Protein AF-A0A9X1B5Y0-F1 (afdb_monomer_lite)

Organism: NCBI:txid1064514

Structure (mmCIF, N/CA/C/O backbone):
data_AF-A0A9X1B5Y0-F1
#
_entry.id   AF-A0A9X1B5Y0-F1
#
loop_
_atom_site.group_PDB
_atom_site.id
_atom_site.type_symbol
_atom_site.label_atom_id
_atom_site.label_alt_id
_atom_site.label_comp_id
_atom_site.label_asym_id
_atom_site.label_entity_id
_atom_site.label_seq_id
_atom_site.pdbx_PDB_ins_code
_atom_site.Cartn_x
_atom_site.Cartn_y
_atom_site.Cartn_z
_atom_site.occupancy
_atom_site.B_iso_or_equiv
_atom_site.auth_seq_id
_atom_site.auth_comp_id
_atom_site.auth_asym_id
_atom_site.auth_atom_id
_atom_site.pdbx_PDB_model_num
ATOM 1 N N . MET A 1 1 ? -15.277 -3.418 18.268 1.00 83.62 1 MET A N 1
ATOM 2 C CA . MET A 1 1 ? -14.782 -2.262 17.486 1.00 83.62 1 MET A CA 1
ATOM 3 C C . MET A 1 1 ? -13.474 -2.653 16.821 1.00 83.62 1 MET A C 1
ATOM 5 O O . MET A 1 1 ? -12.656 -3.274 17.491 1.00 83.62 1 MET A O 1
ATOM 9 N N . LYS A 1 2 ? -13.286 -2.350 15.530 1.00 91.06 2 LYS A N 1
ATOM 10 C CA . LYS A 1 2 ? -11.998 -2.580 14.856 1.00 91.06 2 LYS A CA 1
ATOM 11 C C . LYS A 1 2 ? -11.015 -1.472 15.234 1.00 91.06 2 LYS A C 1
ATOM 13 O O . LYS A 1 2 ? -11.423 -0.337 15.467 1.00 91.06 2 LYS A O 1
ATOM 18 N N . ARG A 1 3 ? -9.726 -1.806 15.323 1.00 96.88 3 ARG A N 1
ATOM 19 C CA . ARG A 1 3 ? -8.672 -0.803 15.529 1.00 96.88 3 ARG A CA 1
ATOM 20 C C . ARG A 1 3 ? -8.528 0.021 14.253 1.00 96.88 3 ARG A C 1
ATOM 22 O O . ARG A 1 3 ? -8.518 -0.549 13.162 1.00 96.88 3 ARG A O 1
ATOM 29 N N . LYS A 1 4 ? -8.408 1.337 14.403 1.00 97.94 4 LYS A N 1
ATOM 30 C CA . LYS A 1 4 ? -8.191 2.250 13.281 1.00 97.94 4 LYS A CA 1
ATOM 31 C C . LYS A 1 4 ? -6.702 2.305 12.945 1.00 97.94 4 LYS A C 1
ATOM 33 O O . LYS A 1 4 ? -5.889 2.453 13.855 1.00 97.94 4 LYS A O 1
ATOM 38 N N . VAL A 1 5 ? -6.351 2.182 11.667 1.00 97.94 5 VAL A N 1
ATOM 39 C CA . VAL A 1 5 ? -4.966 2.287 11.178 1.00 97.94 5 VAL A CA 1
ATOM 40 C C . VAL A 1 5 ? -4.905 3.287 10.031 1.00 97.94 5 VAL A C 1
ATOM 42 O O . VAL A 1 5 ? -5.634 3.151 9.050 1.00 97.94 5 VAL A O 1
ATOM 45 N N . TYR A 1 6 ? -4.026 4.277 10.169 1.00 98.00 6 TYR A N 1
ATOM 46 C CA . TYR A 1 6 ? -3.722 5.221 9.103 1.00 98.00 6 TYR A CA 1
ATOM 47 C C . TYR A 1 6 ? -2.712 4.599 8.133 1.00 98.00 6 TYR A C 1
ATOM 49 O O . TYR A 1 6 ? -1.710 4.028 8.570 1.00 98.00 6 TYR A O 1
ATOM 57 N N . LEU A 1 7 ? -2.977 4.698 6.833 1.00 98.19 7 LEU A N 1
ATOM 58 C CA . LEU A 1 7 ? -2.080 4.234 5.782 1.00 98.19 7 LEU A CA 1
ATOM 59 C C . LEU A 1 7 ? -1.262 5.398 5.226 1.00 98.19 7 LEU A C 1
ATOM 61 O O . LEU A 1 7 ? -1.820 6.378 4.740 1.00 98.19 7 LEU A O 1
ATOM 65 N N . GLU A 1 8 ? 0.057 5.233 5.247 1.00 98.25 8 GLU A N 1
ATOM 66 C CA . GLU A 1 8 ? 1.008 6.115 4.571 1.00 98.25 8 GLU A CA 1
ATOM 67 C C . GLU A 1 8 ? 1.283 5.638 3.139 1.00 98.25 8 GLU A C 1
ATOM 69 O O . GLU A 1 8 ? 1.1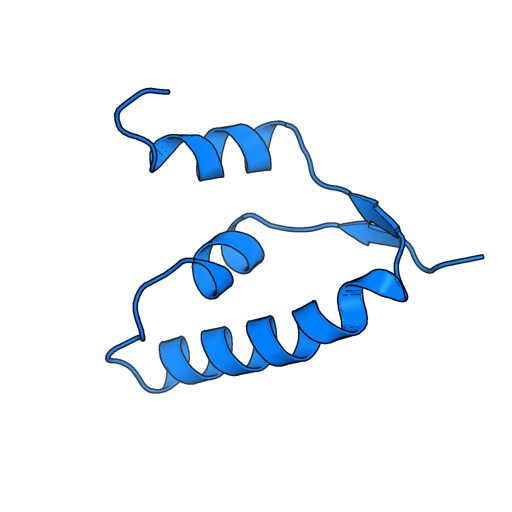93 4.444 2.831 1.00 98.25 8 GLU A O 1
ATOM 74 N N . THR A 1 9 ? 1.713 6.558 2.276 1.00 97.81 9 THR A N 1
ATOM 75 C CA . THR A 1 9 ? 2.049 6.296 0.865 1.00 97.81 9 THR A CA 1
ATOM 76 C C . THR A 1 9 ? 3.081 5.181 0.691 1.00 97.81 9 THR A C 1
ATOM 78 O O . THR A 1 9 ? 3.010 4.403 -0.260 1.00 97.81 9 THR A O 1
ATOM 81 N N . SER A 1 10 ? 4.017 5.035 1.634 1.00 97.12 10 SER A N 1
ATOM 82 C CA . SER A 1 10 ? 5.035 3.978 1.604 1.00 97.12 10 SER A CA 1
ATOM 83 C C . SER A 1 10 ? 4.437 2.567 1.611 1.00 97.12 10 SER A C 1
ATOM 85 O O . SER A 1 10 ? 4.959 1.694 0.921 1.00 97.12 10 SER A O 1
ATOM 87 N N . VAL A 1 11 ? 3.318 2.345 2.313 1.00 97.81 11 VAL A N 1
ATOM 88 C CA . VAL A 1 11 ? 2.605 1.055 2.328 1.00 97.81 11 VAL A CA 1
ATOM 89 C C . VAL A 1 11 ? 2.118 0.718 0.922 1.00 97.81 11 VAL A C 1
ATOM 91 O O . VAL A 1 11 ? 2.362 -0.377 0.423 1.00 9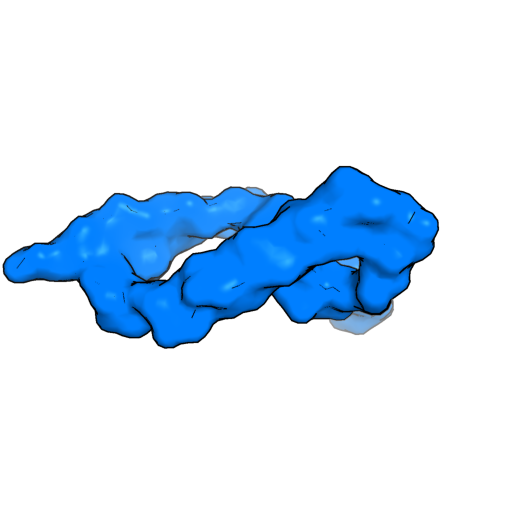7.81 11 VAL A O 1
ATOM 94 N N . ILE A 1 12 ? 1.478 1.681 0.256 1.00 96.38 12 ILE A N 1
ATOM 95 C CA . ILE A 1 12 ? 0.960 1.501 -1.103 1.00 96.38 12 ILE A CA 1
ATOM 96 C C . ILE A 1 12 ? 2.112 1.289 -2.087 1.00 96.38 12 ILE A C 1
ATOM 98 O O . ILE A 1 12 ? 2.067 0.364 -2.894 1.00 96.38 12 ILE A O 1
ATOM 102 N N . SER A 1 13 ? 3.179 2.080 -1.961 1.00 96.06 13 SER A N 1
ATOM 103 C CA . SER A 1 13 ? 4.378 1.959 -2.790 1.00 96.06 13 SER A CA 1
ATOM 104 C C . SER A 1 13 ? 5.018 0.575 -2.672 1.00 96.06 13 SER A C 1
ATOM 106 O O . SER A 1 13 ? 5.291 -0.057 -3.690 1.00 96.06 13 SER A O 1
ATOM 108 N N . TYR A 1 14 ? 5.204 0.039 -1.463 1.00 97.62 14 TYR A N 1
ATOM 109 C CA . TYR A 1 14 ? 5.774 -1.300 -1.297 1.00 97.62 14 TYR A CA 1
ATOM 110 C C . TYR A 1 14 ? 4.871 -2.415 -1.842 1.00 97.62 14 TYR A C 1
ATOM 112 O O . TYR A 1 14 ? 5.400 -3.426 -2.299 1.00 97.62 14 TYR A O 1
ATOM 120 N N . LEU A 1 15 ? 3.546 -2.235 -1.838 1.00 97.00 15 LEU A N 1
ATOM 121 C CA . LEU A 1 15 ? 2.600 -3.214 -2.387 1.00 97.00 15 LEU A CA 1
ATOM 122 C C . LEU A 1 15 ? 2.597 -3.264 -3.918 1.00 97.00 15 LEU A C 1
ATOM 124 O O . LEU A 1 15 ? 2.403 -4.334 -4.488 1.00 97.00 15 LEU A O 1
ATOM 128 N N . THR A 1 16 ? 2.780 -2.124 -4.584 1.00 94.62 16 THR A N 1
ATOM 129 C CA . THR A 1 16 ? 2.655 -2.015 -6.050 1.00 94.62 16 THR A CA 1
ATOM 130 C C . THR A 1 16 ? 3.999 -1.964 -6.773 1.00 94.62 16 THR A C 1
ATOM 132 O O . THR A 1 16 ? 4.064 -2.187 -7.984 1.00 94.62 16 THR A O 1
ATOM 135 N N . SER A 1 17 ? 5.087 -1.689 -6.051 1.00 94.38 17 SER A N 1
ATOM 136 C CA . SER A 1 17 ? 6.432 -1.630 -6.615 1.00 94.38 17 SER A CA 1
ATOM 137 C C . SER A 1 17 ? 6.876 -2.968 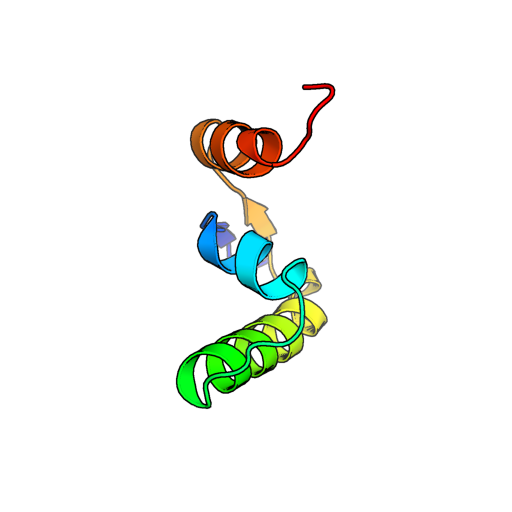-7.200 1.00 94.38 17 SER A C 1
ATOM 139 O O . SER A 1 17 ? 6.574 -4.046 -6.690 1.00 94.38 17 SER A O 1
ATOM 141 N N . ARG A 1 18 ? 7.715 -2.893 -8.238 1.00 96.38 18 ARG A N 1
ATOM 142 C CA . ARG A 1 18 ? 8.454 -4.057 -8.748 1.00 96.38 18 ARG A CA 1
ATOM 143 C C . ARG A 1 18 ? 9.306 -4.672 -7.625 1.00 96.38 18 ARG A C 1
ATOM 145 O O . ARG A 1 18 ? 9.748 -3.928 -6.745 1.00 96.38 18 ARG A O 1
ATOM 152 N N . PRO A 1 19 ? 9.603 -5.984 -7.668 1.00 97.62 19 PRO A N 1
ATOM 153 C CA . PRO A 1 19 ? 10.485 -6.615 -6.691 1.00 97.62 19 PRO A CA 1
ATOM 154 C C . PRO A 1 19 ? 11.793 -5.835 -6.519 1.00 97.62 19 PRO A C 1
ATOM 156 O O . PRO A 1 19 ? 12.490 -5.533 -7.494 1.00 97.62 19 PRO A O 1
ATOM 159 N N . SER A 1 20 ? 12.099 -5.475 -5.275 1.00 97.56 20 SER A N 1
ATOM 160 C CA . SER A 1 20 ? 13.290 -4.707 -4.933 1.00 97.56 20 SER A CA 1
ATOM 161 C C . SER A 1 20 ? 14.555 -5.506 -5.236 1.00 97.56 20 SER A C 1
ATOM 163 O O . SER A 1 20 ? 14.637 -6.705 -4.979 1.00 97.56 20 SER A O 1
ATOM 165 N N . LYS A 1 21 ? 15.585 -4.810 -5.724 1.00 97.56 21 LYS A N 1
ATOM 166 C CA . LYS A 1 21 ? 16.930 -5.373 -5.935 1.00 97.56 21 LYS A CA 1
ATOM 167 C C . LYS A 1 21 ? 17.806 -5.313 -4.680 1.00 97.56 21 LYS A C 1
ATOM 169 O O . LYS A 1 21 ? 18.909 -5.846 -4.681 1.00 97.56 21 LYS A O 1
ATOM 174 N N . THR A 1 22 ? 17.341 -4.641 -3.627 1.00 98.25 22 THR A N 1
ATOM 175 C CA . THR A 1 22 ? 18.043 -4.533 -2.343 1.00 98.25 22 THR A CA 1
ATOM 176 C C . THR A 1 22 ? 17.363 -5.392 -1.286 1.00 98.25 22 THR A C 1
ATOM 178 O O . THR A 1 22 ? 16.134 -5.482 -1.252 1.00 98.25 22 THR A O 1
ATOM 181 N N . ILE A 1 23 ? 18.168 -5.968 -0.387 1.00 98.25 23 ILE A N 1
ATOM 182 C CA . ILE A 1 23 ? 17.685 -6.800 0.726 1.00 98.25 23 ILE A CA 1
ATOM 183 C C . ILE A 1 23 ? 16.700 -6.016 1.599 1.00 98.25 23 ILE A C 1
ATOM 185 O O . ILE A 1 23 ? 15.627 -6.517 1.914 1.00 98.25 23 ILE A O 1
ATOM 189 N N . ILE A 1 24 ? 17.030 -4.765 1.937 1.00 98.12 24 ILE A N 1
ATOM 190 C CA . ILE A 1 24 ? 16.181 -3.912 2.781 1.00 98.12 24 ILE A CA 1
ATOM 191 C C . ILE A 1 24 ? 14.839 -3.635 2.096 1.00 98.12 24 ILE A C 1
ATOM 193 O O . ILE A 1 24 ? 13.788 -3.801 2.709 1.00 98.12 24 ILE A O 1
ATOM 197 N N . GLY A 1 25 ? 14.853 -3.267 0.812 1.00 98.12 25 GLY A N 1
ATOM 198 C CA . GLY A 1 25 ? 13.611 -3.018 0.084 1.00 98.12 25 GLY A CA 1
ATOM 199 C C . GLY A 1 25 ? 12.762 -4.282 -0.055 1.00 98.12 25 GLY A C 1
ATOM 200 O O . GLY A 1 2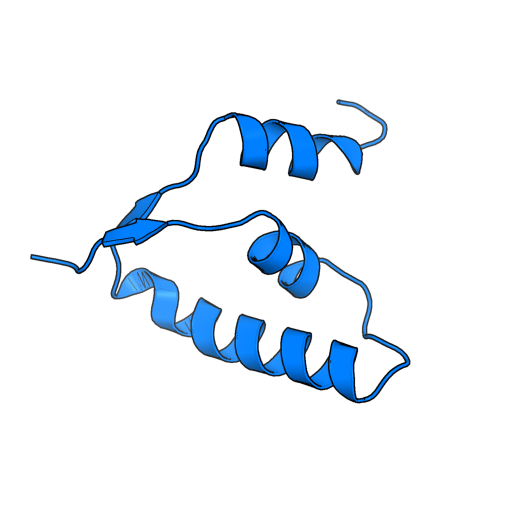5 ? 11.551 -4.218 0.124 1.00 98.12 25 GLY A O 1
ATOM 201 N N . ALA A 1 26 ? 13.385 -5.441 -0.296 1.00 98.31 26 ALA A N 1
ATOM 202 C CA . ALA A 1 26 ? 12.672 -6.713 -0.379 1.00 98.31 26 ALA A CA 1
ATOM 203 C C . ALA A 1 26 ? 12.043 -7.091 0.972 1.00 98.31 26 ALA A C 1
ATOM 205 O O . ALA A 1 26 ? 10.892 -7.520 1.012 1.00 98.31 26 ALA A O 1
ATOM 206 N N . ALA A 1 27 ? 12.753 -6.859 2.080 1.00 98.44 27 ALA A N 1
ATOM 207 C CA . ALA A 1 27 ? 12.224 -7.067 3.424 1.00 98.44 27 ALA A CA 1
ATOM 208 C C . ALA A 1 27 ? 11.010 -6.165 3.703 1.00 98.44 27 ALA A C 1
ATOM 210 O O . ALA A 1 27 ? 9.986 -6.652 4.178 1.00 98.44 27 ALA A O 1
ATOM 211 N N . HIS A 1 28 ? 11.072 -4.876 3.353 1.00 98.44 28 HIS A N 1
ATOM 212 C CA . HIS A 1 28 ? 9.922 -3.978 3.492 1.00 98.44 28 HIS A CA 1
ATOM 213 C C . HIS A 1 28 ? 8.728 -4.418 2.638 1.00 98.44 28 HIS A C 1
ATOM 215 O O . HIS A 1 28 ? 7.603 -4.427 3.139 1.00 98.44 28 HIS A O 1
ATOM 221 N N . GLN A 1 29 ? 8.954 -4.837 1.388 1.00 98.62 29 GLN A N 1
ATOM 222 C CA . GLN A 1 29 ? 7.897 -5.374 0.523 1.00 98.62 29 GLN A CA 1
ATOM 223 C C . GLN A 1 29 ? 7.245 -6.620 1.131 1.00 98.62 29 GLN A C 1
ATOM 225 O O . GLN A 1 29 ? 6.019 -6.698 1.205 1.00 98.62 29 GLN A O 1
ATOM 230 N N . GLN A 1 30 ? 8.047 -7.560 1.637 1.00 98.44 30 GLN A N 1
ATOM 231 C CA . GLN A 1 30 ? 7.544 -8.778 2.275 1.00 98.44 30 GLN A CA 1
ATOM 232 C C . GLN A 1 30 ? 6.742 -8.486 3.547 1.00 98.44 30 GLN A C 1
ATOM 234 O O . GLN A 1 30 ? 5.636 -9.003 3.700 1.00 98.44 30 GLN A O 1
ATOM 239 N N . ILE A 1 31 ? 7.259 -7.637 4.440 1.00 98.31 31 ILE A N 1
ATOM 240 C CA . ILE A 1 31 ? 6.564 -7.249 5.677 1.00 98.31 31 ILE A CA 1
ATOM 241 C C . ILE A 1 31 ? 5.243 -6.548 5.347 1.00 98.31 31 ILE A C 1
ATOM 243 O O . ILE A 1 31 ? 4.212 -6.864 5.941 1.00 98.31 31 ILE A O 1
ATOM 247 N N . THR A 1 32 ? 5.263 -5.632 4.376 1.00 98.50 32 THR A N 1
ATOM 248 C CA . THR A 1 32 ? 4.068 -4.896 3.949 1.00 98.50 32 THR A CA 1
ATOM 249 C C . THR A 1 32 ? 3.017 -5.842 3.374 1.00 98.50 32 THR A C 1
ATOM 251 O O . THR A 1 32 ? 1.860 -5.772 3.785 1.00 98.50 32 THR A O 1
ATOM 254 N N . SER A 1 33 ? 3.409 -6.771 2.495 1.00 98.38 33 SER A N 1
ATOM 255 C CA . SER A 1 33 ? 2.501 -7.780 1.935 1.00 98.38 33 SER A CA 1
ATOM 256 C C . SER A 1 33 ? 1.894 -8.664 3.027 1.00 98.38 33 SER A C 1
ATOM 258 O O . SER A 1 33 ? 0.679 -8.826 3.082 1.00 98.38 33 SER A O 1
ATOM 260 N N . ALA A 1 34 ? 2.719 -9.179 3.945 1.00 98.38 34 ALA A N 1
ATOM 261 C CA . ALA A 1 34 ? 2.258 -10.048 5.027 1.00 98.38 34 ALA A CA 1
ATOM 262 C C . ALA A 1 34 ? 1.305 -9.334 6.002 1.00 98.38 34 ALA A C 1
ATOM 264 O O . ALA A 1 34 ? 0.413 -9.955 6.586 1.00 98.38 34 ALA A O 1
ATOM 265 N N . TRP A 1 35 ? 1.488 -8.027 6.209 1.00 98.12 35 TRP A N 1
ATOM 266 C CA . TRP A 1 35 ? 0.548 -7.220 6.980 1.00 98.12 35 TRP A CA 1
ATOM 267 C C . TRP A 1 35 ? -0.746 -6.938 6.201 1.00 98.12 35 TRP A C 1
ATOM 269 O O . TRP A 1 35 ? -1.832 -7.015 6.776 1.00 98.12 35 TRP A O 1
ATOM 279 N N . TRP A 1 36 ? -0.653 -6.659 4.898 1.00 98.31 36 TRP A N 1
ATOM 280 C CA . TRP A 1 36 ? -1.795 -6.326 4.040 1.00 98.31 36 TRP A CA 1
ATOM 281 C C . TRP A 1 36 ? -2.845 -7.441 3.953 1.00 98.31 36 TRP A C 1
ATOM 283 O O . TRP A 1 36 ? -4.048 -7.163 3.879 1.00 98.31 36 TRP A O 1
ATOM 293 N N . ASP A 1 37 ? -2.422 -8.700 4.054 1.00 98.12 37 ASP A N 1
ATOM 294 C CA . ASP A 1 37 ? -3.328 -9.854 4.126 1.00 98.12 37 ASP A CA 1
ATOM 295 C C . ASP A 1 37 ? -4.243 -9.810 5.362 1.00 98.12 37 ASP A C 1
ATOM 297 O O . ASP A 1 37 ? -5.367 -10.310 5.335 1.00 98.12 37 ASP A O 1
ATOM 301 N N . LYS A 1 38 ? -3.806 -9.136 6.432 1.00 97.31 38 LYS A N 1
ATOM 302 C CA . LYS A 1 38 ? -4.546 -8.966 7.694 1.00 97.31 38 LYS A CA 1
ATOM 303 C C . LYS A 1 38 ? -5.338 -7.660 7.753 1.00 97.31 38 LYS A C 1
ATOM 305 O O . LYS A 1 38 ? -5.974 -7.363 8.761 1.00 97.31 38 LYS A O 1
ATOM 310 N N . ARG A 1 39 ? -5.323 -6.844 6.693 1.00 97.56 39 ARG A N 1
ATOM 311 C CA . ARG A 1 39 ? -5.891 -5.483 6.719 1.00 97.56 39 ARG A CA 1
ATOM 312 C C . ARG A 1 39 ? -7.389 -5.446 7.037 1.00 97.56 39 ARG A C 1
ATOM 314 O O . ARG A 1 39 ? -7.878 -4.457 7.572 1.00 97.56 39 ARG A O 1
ATOM 321 N N . TYR A 1 40 ? -8.114 -6.524 6.732 1.00 97.56 40 TYR A N 1
ATOM 322 C CA . TYR A 1 40 ? -9.547 -6.638 7.006 1.00 97.56 40 TYR A CA 1
ATOM 323 C C . TYR A 1 40 ? -9.876 -6.675 8.505 1.00 97.56 40 TYR A C 1
ATOM 325 O O . TYR A 1 40 ? -11.021 -6.407 8.876 1.00 97.56 40 TYR A O 1
ATOM 333 N N . ASP A 1 41 ? -8.893 -6.930 9.369 1.00 97.56 41 ASP A N 1
ATOM 334 C CA . ASP A 1 41 ? -9.048 -6.875 10.827 1.00 97.56 41 ASP A CA 1
ATOM 335 C C . ASP A 1 41 ? -9.116 -5.431 11.360 1.00 97.56 41 ASP A C 1
ATOM 337 O O . ASP A 1 41 ? -9.425 -5.197 12.534 1.00 97.56 41 ASP A O 1
ATOM 341 N N . TYR A 1 42 ? -8.865 -4.446 10.496 1.00 97.94 42 TYR A N 1
ATOM 342 C CA . TYR A 1 42 ? -8.735 -3.036 10.839 1.00 97.94 42 TYR A CA 1
ATOM 343 C C . TYR A 1 42 ? -9.755 -2.171 10.092 1.00 97.94 42 TYR A C 1
ATOM 345 O O . TYR A 1 42 ? -10.346 -2.569 9.088 1.00 97.94 42 TYR A O 1
ATOM 353 N N . GLU A 1 43 ? -9.971 -0.968 10.614 1.00 98.31 43 GLU A N 1
ATOM 354 C CA . GLU A 1 43 ? -10.611 0.126 9.887 1.00 98.31 43 GLU A CA 1
ATOM 355 C C . GLU A 1 43 ? -9.495 1.006 9.315 1.00 98.31 43 GLU A C 1
ATOM 357 O O . GLU A 1 43 ? -8.762 1.655 10.065 1.00 98.31 43 GLU A O 1
ATOM 362 N N . LEU A 1 44 ? -9.313 0.960 7.996 1.00 98.12 44 LEU A N 1
ATOM 363 C CA . LEU A 1 44 ? -8.230 1.667 7.317 1.00 98.12 44 LEU A CA 1
ATOM 364 C C . LEU A 1 44 ? -8.693 3.049 6.877 1.00 98.12 44 LEU A C 1
ATOM 366 O O . LEU A 1 44 ? -9.806 3.208 6.379 1.00 98.12 44 LEU A O 1
ATOM 370 N N . PHE A 1 45 ? -7.815 4.031 7.020 1.00 98.06 45 PHE A N 1
ATOM 371 C CA . PHE A 1 45 ? -8.040 5.388 6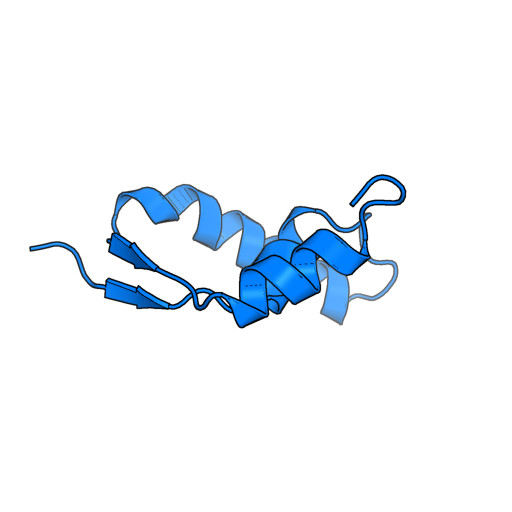.543 1.00 98.06 45 PHE A CA 1
ATOM 372 C C . PHE A 1 45 ? -6.721 6.000 6.070 1.00 98.06 45 PHE A C 1
ATOM 374 O O . PHE A 1 45 ? -5.645 5.536 6.434 1.00 98.06 45 PHE A O 1
ATOM 381 N N . LEU A 1 46 ? -6.805 7.023 5.229 1.00 98.19 46 LEU A N 1
ATOM 382 C CA . LEU A 1 46 ? -5.664 7.758 4.686 1.00 98.19 46 LEU A CA 1
ATOM 383 C C . LEU A 1 46 ? -6.072 9.213 4.445 1.00 98.19 46 LEU A C 1
ATOM 385 O O . LEU A 1 46 ? -7.263 9.531 4.461 1.00 98.19 46 LEU A O 1
ATOM 389 N N . SER A 1 47 ? -5.099 10.099 4.250 1.00 98.12 47 SER A N 1
ATOM 390 C CA . SER A 1 47 ? -5.371 11.494 3.892 1.00 98.12 47 SER A CA 1
ATOM 391 C C . SER A 1 47 ? -5.502 11.672 2.379 1.00 98.12 47 SER A C 1
ATOM 393 O O . SER A 1 47 ? -5.026 10.857 1.592 1.00 98.12 47 SER A O 1
ATOM 395 N N . GLU A 1 48 ? -6.091 12.790 1.956 1.00 97.50 48 GLU A N 1
ATOM 396 C CA . GLU A 1 48 ? -6.114 13.177 0.540 1.00 97.50 48 GLU A CA 1
ATOM 397 C C . GLU A 1 48 ? -4.697 13.334 -0.043 1.00 97.50 48 GLU A C 1
ATOM 399 O O . GLU A 1 48 ? -4.476 13.047 -1.217 1.00 97.50 48 GLU A O 1
ATOM 404 N N . LEU A 1 49 ? -3.715 13.728 0.777 1.00 96.62 49 LEU A N 1
ATOM 405 C CA . LEU A 1 49 ? -2.319 13.823 0.351 1.00 96.62 49 LEU A CA 1
ATOM 406 C C . LEU A 1 49 ? -1.779 12.462 -0.113 1.00 96.62 49 LEU A C 1
ATOM 408 O O . LEU A 1 49 ? -1.171 12.394 -1.176 1.00 96.62 49 LEU A O 1
ATOM 412 N N . VAL A 1 50 ? -2.081 11.380 0.614 1.00 97.38 50 VAL A N 1
ATOM 413 C CA . VAL A 1 50 ? -1.680 10.013 0.231 1.00 97.38 50 VAL A CA 1
ATOM 414 C C . VAL A 1 50 ? -2.273 9.622 -1.126 1.00 97.38 50 VAL A C 1
ATOM 416 O O . VAL A 1 50 ? -1.583 9.016 -1.944 1.00 97.38 50 VAL A O 1
ATOM 419 N N . LEU A 1 51 ? -3.526 10.009 -1.411 1.00 95.06 51 LEU A N 1
ATOM 420 C CA . LEU A 1 51 ? -4.131 9.785 -2.732 1.00 95.06 51 LEU A CA 1
ATOM 421 C C . LEU A 1 51 ? -3.372 10.529 -3.834 1.00 95.06 51 LEU A C 1
ATOM 423 O O . LEU A 1 51 ? -3.067 9.932 -4.864 1.00 95.06 51 LEU A O 1
ATOM 427 N N . ARG A 1 52 ? -3.041 11.808 -3.614 1.00 95.38 52 ARG A N 1
ATOM 428 C CA . ARG A 1 52 ? -2.306 12.631 -4.590 1.00 95.38 52 ARG A CA 1
ATOM 429 C C . ARG A 1 52 ? -0.910 12.079 -4.867 1.00 95.38 52 ARG A C 1
ATOM 431 O O . ARG A 1 52 ? -0.501 12.016 -6.020 1.00 95.38 52 ARG A O 1
ATOM 438 N N . GLU A 1 53 ? -0.195 11.644 -3.833 1.00 95.31 53 GLU A N 1
ATOM 439 C CA . GLU A 1 53 ? 1.131 11.040 -3.998 1.00 95.31 53 GLU A CA 1
ATOM 440 C C . GLU A 1 53 ? 1.065 9.719 -4.772 1.00 95.31 53 GLU A C 1
ATOM 442 O O . GLU A 1 53 ? 1.876 9.495 -5.670 1.00 95.31 53 GLU A O 1
ATOM 447 N N . CYS A 1 54 ? 0.078 8.865 -4.480 1.00 94.12 54 CYS A N 1
ATOM 448 C CA . CYS A 1 54 ? -0.116 7.613 -5.215 1.00 94.12 54 CYS A CA 1
ATOM 449 C C . CYS A 1 54 ? -0.487 7.858 -6.687 1.00 94.12 54 CYS A C 1
ATOM 451 O O . CYS A 1 54 ? -0.012 7.136 -7.563 1.00 94.12 54 CYS A O 1
ATOM 453 N N . ALA A 1 55 ? -1.303 8.880 -6.961 1.00 92.50 55 ALA A N 1
ATOM 454 C CA . ALA A 1 55 ? -1.709 9.256 -8.314 1.00 92.50 55 ALA A CA 1
ATOM 455 C C . ALA A 1 55 ? -0.552 9.818 -9.155 1.00 92.50 55 ALA A C 1
ATOM 457 O O . ALA A 1 55 ? -0.565 9.665 -10.368 1.00 92.50 55 ALA A O 1
ATOM 458 N N . GLY A 1 56 ? 0.490 10.388 -8.537 1.00 89.38 56 GLY A N 1
ATOM 459 C CA . GLY A 1 56 ? 1.662 10.898 -9.262 1.00 89.38 56 GLY A CA 1
ATOM 460 C C . GLY A 1 56 ? 2.426 9.843 -10.079 1.00 89.38 56 GLY A C 1
ATOM 461 O O . GLY A 1 56 ? 3.251 10.200 -10.916 1.00 89.38 56 GLY A O 1
ATOM 462 N N . GLY A 1 57 ? 2.168 8.550 -9.846 1.00 79.44 57 GLY A N 1
ATOM 463 C CA . GLY A 1 57 ? 2.693 7.449 -10.658 1.00 79.44 57 GLY A CA 1
ATOM 464 C C . GLY A 1 57 ? 1.835 7.069 -11.873 1.00 79.44 57 GLY A C 1
ATOM 465 O O . GLY A 1 57 ? 2.292 6.269 -12.690 1.00 79.44 57 GLY A O 1
ATOM 466 N N . ASP A 1 58 ? 0.616 7.599 -11.996 1.00 80.69 58 ASP A N 1
ATOM 467 C CA . ASP A 1 58 ? -0.282 7.363 -13.127 1.00 80.69 58 ASP A CA 1
ATOM 468 C C . ASP A 1 58 ? -0.064 8.436 -14.200 1.00 80.69 58 ASP A C 1
ATOM 470 O O . ASP A 1 58 ? -0.257 9.626 -13.974 1.00 80.69 58 ASP A O 1
ATOM 474 N N . SER A 1 59 ? 0.332 8.012 -15.399 1.00 74.25 59 SER A N 1
ATOM 475 C CA . SER A 1 59 ? 0.557 8.914 -16.531 1.00 74.25 59 SER A CA 1
ATOM 476 C C . SER A 1 59 ? -0.719 9.574 -17.073 1.00 74.25 59 SER A C 1
ATOM 478 O O . SER A 1 59 ? -0.611 10.462 -17.916 1.00 74.25 59 SER A O 1
ATOM 480 N N . ALA A 1 60 ? -1.902 9.111 -16.660 1.00 76.00 60 ALA A N 1
ATOM 481 C CA . ALA A 1 60 ? -3.201 9.614 -17.104 1.00 76.00 60 ALA A CA 1
ATOM 482 C C . ALA A 1 60 ? -3.942 10.471 -16.057 1.00 76.00 60 ALA A C 1
ATOM 484 O O . ALA A 1 60 ? -5.041 10.943 -16.360 1.00 76.00 60 ALA A O 1
ATOM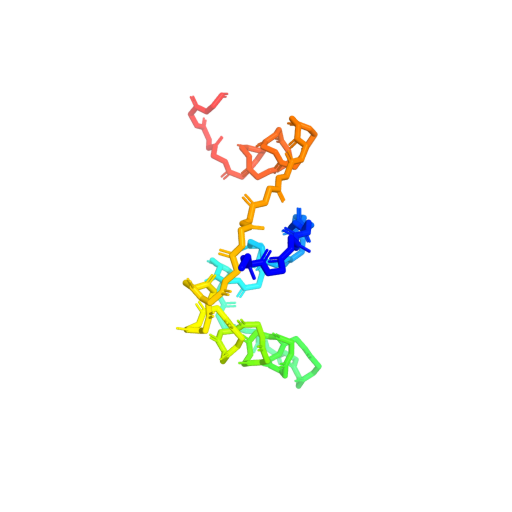 485 N N . ALA A 1 61 ? -3.381 10.632 -14.853 1.00 61.81 61 ALA A N 1
ATOM 486 C CA . ALA A 1 61 ? -3.994 11.363 -13.741 1.00 61.81 61 ALA A CA 1
ATOM 487 C C . ALA A 1 61 ? -3.884 12.892 -13.857 1.00 61.81 61 ALA A C 1
ATOM 489 O O . ALA A 1 61 ? -2.915 13.393 -14.476 1.00 61.81 61 ALA A O 1
#

Foldseek 3Di:
DAAEDEDALLLVCLQPDDQDPDPVSNVSSVVSVVVVVVPVSHHYDYDVVSVVVNCVPPPVD

Secondary structure (DSSP, 8-state):
-PEEEEPPHHHHHHHHSPPPSSHHHHHHHHHHHHHHTTGGGEEEE--HHHHHHHHTT-TT-

Sequence (61 aa):
MKRKVYLETSVISYLTSRPSKTIIGAAHQQITSAWWDKRYDYELFLSELVLRECAGGDSAA

pLDDT: mean 95.03, std 6.9, range [61.81, 98.62]

Radius of gyration: 12.92 Å; chains: 1; bounding box: 33×24×35 Å